Protein AF-A0A7X6ZGN8-F1 (afdb_monomer_lite)

Radius of gyration: 29.16 Å; chains: 1; bounding box: 30×33×104 Å

Sequence (102 aa):
MKLQVIVTPEAEQEMTEAVRWYEDRVTGLGHEFLLSMDSLLVAITQSPLQFPLVYRNIRRALMRRFPYELFFVLKVIVSLFWPCITPSVIQKPGNNGQTTLK

Foldseek 3Di:
DFDDDDADPVRVVVLVVVLVVLCVVPNCRSVVSVVLVVVQVVVCRVCVPVFDDDDDQWGWDQRPPDRDIDIDGDDDPPPPPDPPPPPPDDDDDDDDDDDDDD

Secondary structure (DSSP, 8-state):
--PPP---HHHHHHHHHHHHHHHHHSTTHHHHHHHHHHHHHHHHHH-GGGSPEEETTEEEEE-SSSS-EEEEE-----------------PPPP--------

Structure (mmCIF, N/CA/C/O backbone):
data_AF-A0A7X6ZGN8-F1
#
_entry.id   AF-A0A7X6ZGN8-F1
#
loop_
_atom_site.group_PDB
_atom_site.id
_atom_site.type_symbol
_atom_site.label_atom_id
_atom_site.label_alt_id
_atom_site.label_comp_id
_atom_site.label_asym_id
_atom_site.label_entity_id
_atom_site.label_seq_id
_atom_site.pdbx_PDB_ins_code
_atom_site.Cartn_x
_atom_site.Cartn_y
_atom_site.Cartn_z
_atom_site.occupancy
_atom_site.B_iso_or_equiv
_atom_site.auth_seq_id
_atom_site.auth_comp_id
_atom_site.auth_asym_id
_atom_site.auth_atom_id
_atom_site.pdbx_PDB_model_num
ATOM 1 N N . MET A 1 1 ? -9.063 17.009 6.562 1.00 55.81 1 MET A N 1
ATOM 2 C CA . MET A 1 1 ? -8.535 16.283 7.741 1.00 55.81 1 MET A CA 1
ATOM 3 C C . MET A 1 1 ? -7.269 15.562 7.312 1.00 55.81 1 MET A C 1
ATOM 5 O O . MET A 1 1 ? -7.281 14.989 6.233 1.00 55.81 1 MET A O 1
ATOM 9 N N . LYS A 1 2 ? -6.178 15.633 8.083 1.00 64.38 2 LYS A N 1
ATOM 10 C CA . LYS A 1 2 ? -4.908 14.978 7.735 1.00 64.38 2 LYS A CA 1
ATOM 11 C C . LYS A 1 2 ? -4.844 13.633 8.458 1.00 64.38 2 LYS A C 1
ATOM 13 O O . LYS A 1 2 ? -4.680 13.611 9.673 1.00 64.38 2 LYS A O 1
ATOM 18 N N . LEU A 1 3 ? -5.041 12.534 7.733 1.00 79.94 3 LEU A N 1
ATOM 19 C CA . LEU A 1 3 ? -4.836 11.190 8.274 1.00 79.94 3 LEU A CA 1
ATOM 20 C C . LEU A 1 3 ? -3.341 10.870 8.249 1.00 79.94 3 LEU A C 1
ATOM 22 O O . LEU A 1 3 ? -2.673 11.109 7.244 1.00 79.94 3 LEU A O 1
ATOM 26 N N . GLN A 1 4 ? -2.815 10.365 9.363 1.00 84.12 4 GLN A N 1
ATOM 27 C CA . GLN A 1 4 ? -1.460 9.826 9.412 1.00 84.12 4 GLN A CA 1
ATOM 28 C C . GLN A 1 4 ? -1.492 8.359 8.991 1.00 84.12 4 GLN A C 1
ATOM 30 O O . GLN A 1 4 ? -2.302 7.582 9.497 1.00 84.12 4 GLN A O 1
ATOM 35 N N . VAL A 1 5 ? -0.607 7.995 8.067 1.00 86.31 5 VAL A N 1
ATOM 36 C CA . VAL A 1 5 ? -0.403 6.612 7.634 1.00 86.31 5 VAL A CA 1
ATOM 37 C C . VAL A 1 5 ? 0.744 6.036 8.455 1.00 86.31 5 VAL A C 1
ATOM 39 O O . VAL A 1 5 ? 1.810 6.641 8.533 1.00 86.31 5 VAL A O 1
ATOM 42 N N . ILE A 1 6 ? 0.510 4.886 9.082 1.00 89.75 6 ILE A N 1
ATOM 43 C CA . ILE A 1 6 ? 1.530 4.117 9.797 1.00 89.75 6 ILE A CA 1
ATOM 44 C C . ILE A 1 6 ? 1.649 2.788 9.060 1.00 89.75 6 ILE A C 1
ATOM 46 O O . ILE A 1 6 ? 0.662 2.058 8.960 1.00 89.75 6 ILE A O 1
ATOM 50 N N . VAL A 1 7 ? 2.834 2.508 8.525 1.00 90.38 7 VAL A N 1
ATOM 51 C CA . VAL A 1 7 ? 3.148 1.264 7.815 1.00 90.38 7 VAL A CA 1
ATOM 52 C C . VAL A 1 7 ? 3.822 0.316 8.803 1.00 90.38 7 VAL A C 1
ATOM 54 O O . VAL A 1 7 ? 4.657 0.747 9.598 1.00 90.38 7 VAL A O 1
ATOM 57 N N . THR A 1 8 ? 3.417 -0.953 8.816 1.00 92.06 8 THR A N 1
ATOM 58 C CA . THR A 1 8 ? 4.073 -1.968 9.648 1.00 92.06 8 THR A CA 1
ATOM 59 C C . THR A 1 8 ? 5.386 -2.404 8.991 1.00 92.06 8 THR A C 1
ATOM 61 O O . THR A 1 8 ? 5.475 -2.374 7.762 1.00 92.06 8 THR A O 1
ATOM 64 N N . PRO A 1 9 ? 6.403 -2.820 9.762 1.00 94.12 9 PRO A N 1
ATOM 65 C CA . PRO A 1 9 ? 7.685 -3.233 9.189 1.00 94.12 9 PRO A CA 1
ATOM 66 C C . PRO A 1 9 ? 7.538 -4.404 8.206 1.00 94.1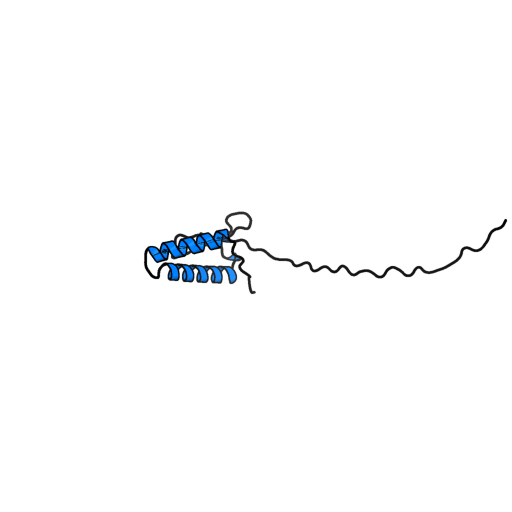2 9 PRO A C 1
ATOM 68 O O . PRO A 1 9 ? 8.243 -4.459 7.204 1.00 94.12 9 PRO A O 1
ATOM 71 N N . GLU A 1 10 ? 6.575 -5.300 8.433 1.00 93.50 10 GLU A N 1
ATOM 72 C CA . GLU A 1 10 ? 6.279 -6.406 7.519 1.00 93.50 10 GLU A CA 1
ATOM 73 C C . GLU A 1 10 ? 5.749 -5.896 6.171 1.00 93.50 10 GLU A C 1
ATOM 75 O O . GLU A 1 10 ? 6.170 -6.374 5.121 1.00 93.50 10 GLU A O 1
ATOM 80 N N . ALA A 1 11 ? 4.871 -4.887 6.190 1.00 91.81 11 ALA A N 1
ATOM 81 C CA . ALA A 1 11 ? 4.325 -4.289 4.974 1.00 91.81 11 ALA A CA 1
ATOM 82 C C . ALA A 1 11 ? 5.382 -3.466 4.219 1.00 91.81 11 ALA A C 1
ATOM 84 O O . ALA A 1 11 ? 5.385 -3.434 2.990 1.00 91.81 11 ALA A O 1
ATOM 85 N N . GLU A 1 12 ? 6.295 -2.810 4.938 1.00 93.75 12 GLU A N 1
ATOM 86 C CA . GLU A 1 12 ? 7.433 -2.109 4.337 1.00 93.75 12 GLU A CA 1
ATOM 87 C C . GLU A 1 12 ? 8.391 -3.083 3.639 1.00 93.75 12 GLU A C 1
ATOM 89 O O . GLU A 1 12 ? 8.844 -2.818 2.520 1.00 93.75 12 GLU A O 1
ATOM 94 N N . GLN A 1 13 ? 8.661 -4.232 4.264 1.00 95.31 13 GLN A N 1
ATOM 95 C CA . GLN A 1 13 ? 9.474 -5.279 3.660 1.00 95.31 13 GLN A CA 1
ATOM 96 C C . GLN A 1 13 ? 8.799 -5.853 2.407 1.00 95.31 13 GLN A C 1
ATOM 98 O O . GLN A 1 13 ? 9.434 -5.897 1.354 1.00 95.31 13 GLN A O 1
ATOM 103 N N . GLU A 1 14 ? 7.515 -6.213 2.484 1.00 93.94 14 GLU A N 1
ATOM 104 C CA . GLU A 1 14 ? 6.749 -6.731 1.343 1.00 93.94 14 GLU A CA 1
ATOM 105 C C . GLU A 1 14 ? 6.731 -5.732 0.174 1.00 93.94 14 GLU A C 1
ATOM 107 O O . GLU A 1 14 ? 6.983 -6.095 -0.976 1.00 93.94 14 GLU A O 1
ATOM 112 N N . MET A 1 15 ? 6.521 -4.446 0.468 1.00 93.38 15 MET A N 1
ATOM 113 C CA . MET A 1 15 ? 6.583 -3.381 -0.533 1.00 93.38 15 MET A CA 1
ATOM 114 C C . MET A 1 15 ? 7.976 -3.286 -1.170 1.00 93.38 15 MET A C 1
ATOM 116 O O . MET A 1 15 ? 8.092 -3.160 -2.388 1.00 93.38 15 MET A O 1
ATOM 120 N N . THR A 1 16 ? 9.038 -3.361 -0.367 1.00 95.06 16 THR A N 1
ATOM 121 C CA . THR A 1 16 ? 10.422 -3.289 -0.856 1.00 95.06 16 THR A CA 1
ATOM 122 C C . THR A 1 16 ? 10.761 -4.474 -1.760 1.00 95.06 16 THR A C 1
ATOM 124 O O . THR A 1 16 ? 11.393 -4.299 -2.805 1.00 95.06 16 THR A O 1
ATOM 127 N N . GLU A 1 17 ? 10.328 -5.676 -1.385 1.00 95.69 17 GLU A N 1
ATOM 128 C CA . GLU A 1 17 ? 10.494 -6.889 -2.185 1.00 95.69 17 GLU A CA 1
ATOM 129 C C . GLU A 1 17 ? 9.723 -6.797 -3.507 1.00 95.69 17 GLU A C 1
ATOM 131 O O . GLU A 1 17 ? 10.290 -7.091 -4.561 1.00 95.69 17 GLU A O 1
ATOM 136 N N . ALA A 1 18 ? 8.481 -6.303 -3.481 1.00 94.25 18 ALA A N 1
ATOM 137 C CA . ALA A 1 18 ? 7.675 -6.094 -4.682 1.00 94.25 18 ALA A CA 1
ATOM 138 C C . ALA A 1 18 ? 8.332 -5.101 -5.654 1.00 94.25 18 ALA A C 1
ATOM 140 O O . ALA A 1 18 ? 8.434 -5.384 -6.848 1.00 94.25 18 ALA A O 1
ATOM 141 N N . VAL A 1 19 ? 8.824 -3.962 -5.152 1.00 95.62 19 VAL A N 1
ATOM 142 C CA . VAL A 1 19 ? 9.522 -2.953 -5.968 1.00 95.62 19 VAL A CA 1
ATOM 143 C C . VAL A 1 19 ? 10.739 -3.556 -6.655 1.00 95.62 19 VAL A C 1
ATOM 145 O O . VAL A 1 19 ? 10.881 -3.406 -7.868 1.00 95.62 19 VAL A O 1
ATOM 148 N N . ARG A 1 20 ? 11.593 -4.264 -5.903 1.00 96.38 20 ARG A N 1
ATOM 149 C CA . ARG A 1 20 ? 12.782 -4.924 -6.462 1.00 96.38 20 ARG A CA 1
ATOM 150 C C . ARG A 1 20 ? 12.398 -5.952 -7.516 1.00 96.38 20 ARG A C 1
ATOM 152 O O . ARG A 1 20 ? 12.944 -5.931 -8.611 1.00 96.38 20 ARG A O 1
ATOM 159 N N . TRP A 1 21 ? 11.403 -6.787 -7.222 1.00 95.25 21 TRP A N 1
ATOM 160 C CA . TRP A 1 21 ? 10.936 -7.807 -8.154 1.00 95.25 21 TRP A CA 1
ATOM 161 C C . TRP A 1 21 ? 10.451 -7.211 -9.479 1.00 95.25 21 TRP A C 1
ATOM 163 O O . TRP A 1 21 ? 10.755 -7.751 -10.541 1.00 95.25 21 TRP A O 1
ATOM 173 N N . TYR A 1 22 ? 9.709 -6.102 -9.440 1.00 95.00 22 TYR A N 1
ATOM 174 C CA . TYR A 1 22 ? 9.242 -5.435 -10.655 1.00 95.00 22 TYR A CA 1
ATOM 175 C C . TYR A 1 22 ? 10.368 -4.732 -11.414 1.00 95.00 22 TYR A C 1
ATOM 177 O O . TYR A 1 22 ? 10.397 -4.812 -12.642 1.00 95.00 22 TYR A O 1
ATOM 185 N N . GLU A 1 23 ? 11.294 -4.089 -10.708 1.00 95.31 23 GLU A N 1
ATOM 186 C CA . GLU A 1 23 ? 12.435 -3.404 -11.321 1.00 95.31 23 GLU A CA 1
ATOM 187 C C . GLU A 1 23 ? 13.385 -4.384 -12.025 1.00 95.31 23 GLU A C 1
ATOM 189 O O . GLU A 1 23 ? 13.818 -4.125 -13.148 1.00 95.31 23 GLU A O 1
ATOM 194 N N . ASP A 1 24 ? 13.626 -5.551 -11.419 1.00 96.12 24 ASP A N 1
ATOM 195 C CA . ASP A 1 24 ? 14.450 -6.620 -11.995 1.00 96.12 24 ASP A CA 1
ATOM 196 C C . ASP A 1 24 ? 13.810 -7.243 -13.248 1.00 96.12 24 ASP A C 1
ATOM 198 O O . ASP A 1 24 ? 14.500 -7.793 -14.110 1.00 96.12 24 ASP A O 1
ATOM 202 N N . ARG A 1 25 ? 12.476 -7.181 -13.365 1.00 94.12 25 ARG A N 1
ATOM 203 C CA . ARG A 1 25 ? 11.730 -7.693 -14.526 1.00 94.12 25 ARG A CA 1
ATOM 204 C C . ARG A 1 25 ? 11.778 -6.725 -15.696 1.00 94.12 25 ARG A C 1
ATOM 206 O O . ARG A 1 25 ? 12.017 -7.143 -16.828 1.00 94.12 25 ARG A O 1
ATOM 213 N N . VAL A 1 26 ? 11.467 -5.460 -15.433 1.00 94.81 26 VAL A N 1
ATOM 214 C CA . VAL A 1 26 ? 11.425 -4.393 -16.431 1.00 94.81 26 VAL A CA 1
ATOM 215 C C . VAL A 1 26 ? 11.891 -3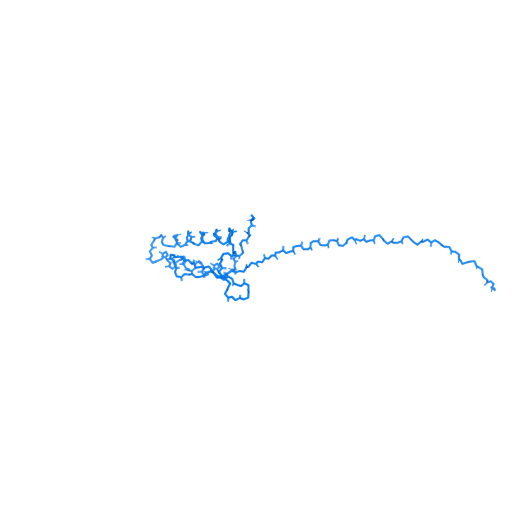.115 -15.757 1.00 94.81 26 VAL A C 1
ATOM 217 O O . VAL A 1 26 ? 11.255 -2.632 -14.821 1.00 94.81 26 VAL A O 1
ATOM 220 N N . THR A 1 27 ? 12.965 -2.533 -16.282 1.00 94.62 27 THR A N 1
ATOM 221 C CA . THR A 1 27 ? 13.493 -1.259 -15.793 1.00 94.62 27 THR A CA 1
ATOM 222 C C . THR A 1 27 ? 12.402 -0.184 -15.795 1.00 94.62 27 THR A C 1
ATOM 224 O O . THR A 1 27 ? 11.722 0.022 -16.802 1.00 94.62 27 THR A O 1
ATOM 227 N N . GLY A 1 28 ? 12.227 0.492 -14.661 1.00 94.00 28 GLY A N 1
ATOM 228 C CA . GLY A 1 28 ? 11.207 1.512 -14.424 1.00 94.00 28 GLY A CA 1
ATOM 229 C C . GLY A 1 28 ? 9.867 0.981 -13.907 1.00 94.00 28 GLY A C 1
ATOM 230 O O . GLY A 1 28 ? 9.053 1.768 -13.426 1.00 94.00 28 GLY A O 1
ATOM 231 N N . LEU A 1 29 ? 9.609 -0.330 -13.943 1.00 94.69 29 LEU A N 1
ATOM 232 C CA . LEU A 1 29 ? 8.336 -0.879 -13.468 1.00 94.69 29 LEU A CA 1
ATOM 233 C C . LEU A 1 29 ? 8.217 -0.831 -11.937 1.00 94.69 29 LEU A C 1
ATOM 235 O O . LEU A 1 29 ? 7.108 -0.657 -11.426 1.00 94.69 29 LEU A O 1
ATOM 239 N N . GLY A 1 30 ? 9.335 -0.910 -11.208 1.00 94.31 30 GLY A N 1
ATOM 240 C CA . GLY A 1 30 ? 9.356 -0.698 -9.760 1.00 94.31 30 GLY A CA 1
ATOM 241 C C . GLY A 1 30 ? 8.986 0.741 -9.392 1.00 94.31 30 GLY A C 1
ATOM 242 O O . GLY A 1 30 ? 8.233 0.971 -8.444 1.00 94.31 30 GLY A O 1
ATOM 243 N N . HIS A 1 31 ? 9.423 1.718 -10.192 1.00 94.50 31 HIS A N 1
ATOM 244 C CA . HIS A 1 31 ? 9.015 3.115 -10.025 1.00 94.50 31 HIS A CA 1
ATOM 245 C C . HIS A 1 31 ? 7.512 3.314 -10.279 1.00 94.50 31 HIS A C 1
ATOM 247 O O . HIS A 1 31 ? 6.815 3.924 -9.470 1.00 94.50 31 HIS A O 1
ATOM 253 N N . GLU A 1 32 ? 6.980 2.735 -11.356 1.00 94.75 32 GLU A N 1
ATOM 254 C CA . GLU A 1 32 ? 5.547 2.793 -11.674 1.00 94.75 32 GLU A CA 1
ATOM 255 C C . GLU A 1 32 ? 4.674 2.126 -10.595 1.00 94.75 32 GLU A C 1
ATOM 257 O O . GLU A 1 32 ? 3.543 2.562 -10.333 1.00 94.75 32 GLU A O 1
ATOM 262 N N . PHE A 1 33 ? 5.197 1.079 -9.949 1.00 94.62 33 PHE A N 1
ATOM 263 C CA . PHE A 1 33 ? 4.576 0.455 -8.784 1.00 94.62 33 PHE A CA 1
ATOM 264 C C . PHE A 1 33 ? 4.496 1.426 -7.602 1.00 94.62 33 PHE A C 1
ATOM 266 O O . PHE A 1 33 ? 3.409 1.621 -7.056 1.00 94.62 33 PHE A O 1
ATOM 273 N N . LEU A 1 34 ? 5.598 2.104 -7.263 1.00 93.94 34 LEU A N 1
ATOM 274 C CA . LEU A 1 34 ? 5.621 3.116 -6.200 1.00 93.94 34 LEU A CA 1
ATOM 275 C C . LEU A 1 34 ? 4.644 4.268 -6.466 1.00 93.94 34 LEU A C 1
ATOM 277 O O . LEU A 1 34 ? 3.917 4.671 -5.562 1.00 93.94 34 LEU A O 1
ATOM 281 N N . LEU A 1 35 ? 4.557 4.757 -7.706 1.00 94.62 35 LEU A N 1
ATOM 282 C CA . LEU A 1 35 ? 3.591 5.799 -8.078 1.00 94.62 35 LEU A CA 1
ATOM 283 C C . LEU A 1 35 ? 2.136 5.332 -7.916 1.00 94.62 35 LEU A C 1
ATOM 285 O O . LEU A 1 35 ? 1.268 6.088 -7.467 1.00 94.62 35 LEU A O 1
ATOM 289 N N . SER A 1 36 ? 1.860 4.074 -8.264 1.00 94.31 36 SER A N 1
ATOM 290 C CA . SER A 1 36 ? 0.526 3.482 -8.106 1.00 94.31 36 SER A CA 1
ATOM 291 C C . SER A 1 36 ? 0.162 3.285 -6.631 1.00 94.31 36 SER A C 1
ATOM 293 O O . SER A 1 36 ? -0.982 3.526 -6.242 1.00 94.31 36 SER A O 1
ATOM 295 N N . MET A 1 37 ? 1.137 2.897 -5.808 1.00 93.44 37 MET A N 1
ATOM 296 C CA . MET A 1 37 ? 1.020 2.799 -4.352 1.00 93.44 37 MET A CA 1
ATOM 297 C C . MET A 1 37 ? 0.741 4.158 -3.713 1.00 93.44 37 MET A C 1
ATOM 299 O O . MET A 1 37 ? -0.214 4.279 -2.949 1.00 93.44 37 MET A O 1
ATOM 303 N N . ASP A 1 38 ? 1.513 5.187 -4.062 1.00 92.88 38 ASP A N 1
ATOM 304 C CA . ASP A 1 38 ? 1.329 6.545 -3.545 1.00 92.88 38 ASP A CA 1
ATOM 305 C C . ASP A 1 38 ? -0.062 7.091 -3.896 1.00 92.88 38 ASP A C 1
ATOM 307 O O . ASP A 1 38 ? -0.808 7.539 -3.025 1.00 92.88 38 ASP A O 1
ATOM 311 N N . SER A 1 39 ? -0.490 6.910 -5.149 1.00 93.06 39 SER A N 1
ATOM 312 C CA . SER A 1 39 ? -1.842 7.274 -5.594 1.00 93.06 39 SER A CA 1
ATOM 313 C C . SER A 1 39 ? -2.936 6.572 -4.779 1.00 93.06 39 SER A C 1
ATOM 315 O O . SER A 1 39 ? -3.959 7.175 -4.439 1.00 93.06 39 SER A O 1
ATOM 317 N N . LEU A 1 40 ? -2.731 5.295 -4.435 1.00 92.81 40 LEU A N 1
ATOM 318 C CA . LEU A 1 40 ? -3.664 4.534 -3.609 1.00 92.81 40 LEU A CA 1
ATOM 319 C C . LEU A 1 40 ? -3.690 5.047 -2.163 1.00 92.81 40 LEU A C 1
ATOM 321 O O . LEU A 1 40 ? -4.770 5.204 -1.592 1.00 92.81 40 LEU A O 1
ATOM 325 N N . LEU A 1 41 ? -2.530 5.354 -1.580 1.00 91.69 41 LEU A N 1
ATOM 326 C CA . LEU A 1 41 ? -2.418 5.930 -0.238 1.00 91.69 41 LEU A CA 1
ATOM 327 C C . LEU A 1 41 ? -3.062 7.320 -0.159 1.00 91.69 41 LEU A C 1
ATOM 329 O O . LEU A 1 41 ? -3.776 7.617 0.803 1.00 91.69 41 LEU A O 1
ATOM 333 N N . VAL A 1 42 ? -2.897 8.154 -1.186 1.00 91.94 42 VAL A N 1
ATOM 334 C CA . VAL A 1 42 ? -3.595 9.442 -1.302 1.00 91.94 42 VAL A CA 1
ATOM 335 C C . VAL A 1 42 ? -5.111 9.226 -1.320 1.00 91.94 42 VAL A C 1
ATOM 337 O O . VAL A 1 42 ? -5.829 9.860 -0.548 1.00 91.94 42 VAL A O 1
ATOM 340 N N . ALA A 1 43 ? -5.617 8.276 -2.108 1.00 91.31 43 ALA A N 1
ATOM 341 C CA . ALA A 1 43 ? -7.046 7.960 -2.122 1.00 91.31 43 ALA A CA 1
ATOM 342 C C . ALA A 1 43 ? -7.555 7.460 -0.752 1.00 91.31 43 ALA A C 1
ATOM 344 O O . ALA A 1 43 ? -8.633 7.858 -0.302 1.00 91.31 43 ALA A O 1
ATOM 345 N N . ILE A 1 44 ? -6.771 6.627 -0.058 1.00 91.56 44 ILE A N 1
ATOM 346 C CA . ILE A 1 44 ? -7.080 6.137 1.296 1.00 91.56 44 ILE A CA 1
ATOM 347 C C . ILE A 1 44 ? -7.113 7.284 2.306 1.00 91.56 44 ILE A C 1
ATOM 349 O O . ILE A 1 44 ? -8.030 7.351 3.119 1.00 91.56 44 ILE A O 1
ATOM 353 N N . THR A 1 45 ? -6.156 8.206 2.256 1.00 90.69 45 THR A N 1
ATOM 354 C CA . THR A 1 45 ? -6.099 9.342 3.190 1.00 90.69 45 THR A CA 1
ATOM 355 C C . THR A 1 45 ? -7.165 10.403 2.910 1.00 90.69 45 THR A C 1
ATOM 357 O O . THR A 1 45 ? -7.608 11.079 3.839 1.00 90.69 45 THR A O 1
ATOM 360 N N . GLN A 1 46 ? -7.621 10.543 1.664 1.00 91.25 46 GLN A N 1
ATOM 361 C CA . GLN A 1 46 ? -8.703 11.461 1.301 1.00 91.25 46 GLN A CA 1
ATOM 362 C C . GLN A 1 46 ? -10.084 10.926 1.683 1.00 91.25 46 GLN A C 1
ATOM 364 O O . GLN A 1 46 ? -10.936 11.683 2.147 1.00 91.25 46 GLN A O 1
ATOM 369 N N . SER A 1 47 ? -10.344 9.638 1.458 1.00 90.62 47 SER A N 1
ATOM 370 C CA . SER A 1 47 ? -11.669 9.041 1.659 1.00 90.62 47 SER A CA 1
ATOM 371 C C . SER A 1 47 ? -11.558 7.576 2.078 1.00 90.62 47 SER A C 1
ATOM 373 O O . SER A 1 47 ? -11.935 6.676 1.330 1.00 90.62 47 SER A O 1
ATOM 375 N N . PRO A 1 48 ? -11.100 7.286 3.309 1.00 90.19 48 PRO A N 1
ATOM 376 C CA . PRO A 1 48 ? -10.863 5.907 3.740 1.00 90.19 48 PRO A CA 1
ATOM 377 C C . PRO A 1 48 ? -12.148 5.075 3.841 1.00 90.19 48 PRO A C 1
ATOM 379 O O . PRO A 1 48 ? -12.109 3.846 3.780 1.00 90.19 48 PRO A O 1
ATOM 382 N N . LEU A 1 49 ? -13.298 5.736 4.011 1.00 90.62 49 LEU A N 1
ATOM 383 C CA . LEU A 1 49 ? -14.596 5.082 4.157 1.00 90.62 49 LEU A CA 1
ATOM 384 C C . LEU A 1 49 ? -15.148 4.534 2.835 1.00 90.62 49 LEU A C 1
ATOM 386 O O . LEU A 1 49 ? -16.043 3.694 2.885 1.00 90.62 49 LEU A O 1
ATOM 390 N N . GLN A 1 50 ? -14.602 4.957 1.685 1.00 92.62 50 GLN A N 1
ATOM 391 C CA . GLN A 1 50 ? -15.028 4.477 0.364 1.00 92.62 50 GLN A CA 1
ATOM 392 C C . GLN A 1 50 ? -14.614 3.021 0.102 1.00 92.62 50 GLN A C 1
ATOM 394 O O . GLN A 1 50 ? -15.190 2.347 -0.747 1.00 92.62 50 GLN A O 1
ATOM 399 N N . PHE A 1 51 ? -13.596 2.535 0.816 1.00 92.50 51 PHE A N 1
ATOM 400 C CA . PHE A 1 51 ? -13.062 1.192 0.633 1.00 92.50 51 PHE A CA 1
ATOM 401 C C . PHE A 1 51 ? -13.891 0.173 1.416 1.00 92.50 51 PHE A C 1
ATOM 403 O O . PHE A 1 51 ? -14.189 0.419 2.591 1.00 92.50 51 PHE A O 1
ATOM 410 N N . PRO A 1 52 ? -14.248 -0.975 0.818 1.00 93.25 52 PRO A N 1
ATOM 411 C CA . PRO A 1 52 ? -15.090 -1.966 1.468 1.00 93.25 52 PRO A CA 1
ATOM 412 C C . PRO A 1 52 ? -14.412 -2.554 2.706 1.00 93.25 52 PRO A C 1
ATOM 414 O O . PRO A 1 52 ? -13.194 -2.760 2.754 1.00 93.25 52 PRO A O 1
ATOM 417 N N . LEU A 1 53 ? -15.233 -2.842 3.710 1.00 94.62 53 LEU A N 1
ATOM 418 C CA . LEU A 1 53 ? -14.817 -3.548 4.909 1.00 94.62 53 LEU A CA 1
ATOM 419 C C . LEU A 1 53 ? -14.848 -5.051 4.626 1.00 94.62 53 LEU A C 1
ATOM 421 O O . LEU A 1 53 ? -15.870 -5.572 4.189 1.00 94.62 53 LEU A O 1
ATOM 425 N N . VAL A 1 54 ? -13.725 -5.731 4.845 1.00 92.44 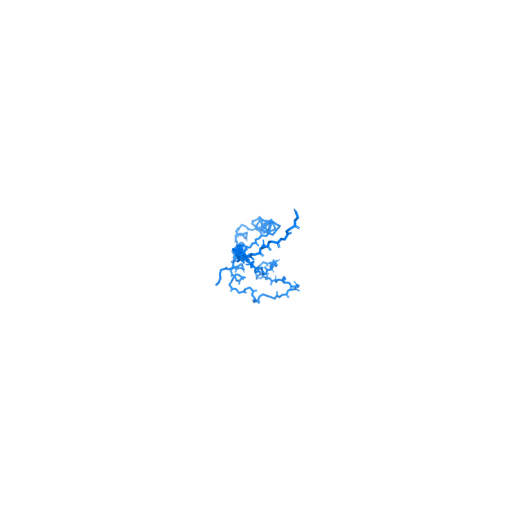54 VAL A N 1
ATOM 426 C CA . VAL A 1 54 ? -13.600 -7.173 4.579 1.00 92.44 54 VAL A CA 1
ATOM 427 C C . VAL A 1 54 ? -13.821 -7.966 5.859 1.00 92.44 54 VAL A C 1
ATOM 429 O O . VAL A 1 54 ? -14.572 -8.936 5.865 1.00 92.44 54 VAL A O 1
ATOM 432 N N . TYR A 1 55 ? -13.197 -7.541 6.961 1.00 90.56 55 TYR A N 1
ATOM 433 C CA . TYR A 1 55 ? -13.310 -8.242 8.236 1.00 90.56 55 TYR A CA 1
ATOM 434 C C . TYR A 1 55 ? -13.091 -7.312 9.431 1.00 90.56 55 TYR A C 1
ATOM 436 O O . TYR A 1 55 ? -12.060 -6.650 9.528 1.00 90.56 55 TYR A O 1
ATOM 444 N N . ARG A 1 56 ? -14.036 -7.297 10.383 1.00 89.44 56 ARG A N 1
ATOM 445 C CA . ARG A 1 56 ? -14.025 -6.451 11.596 1.00 89.44 56 ARG A CA 1
ATOM 446 C C . ARG A 1 56 ? -13.818 -4.959 11.305 1.00 89.44 56 ARG A C 1
ATOM 448 O O . ARG A 1 56 ? -14.791 -4.271 11.056 1.00 89.44 56 ARG A O 1
ATOM 455 N N . ASN A 1 57 ? -12.573 -4.479 11.340 1.00 91.44 57 ASN A N 1
ATOM 456 C CA . ASN A 1 57 ? -12.175 -3.092 11.054 1.00 91.44 57 ASN A CA 1
ATOM 457 C C . ASN A 1 57 ? -11.173 -2.991 9.892 1.00 91.44 57 ASN A C 1
ATOM 459 O O . ASN A 1 57 ? -10.659 -1.909 9.611 1.00 91.44 57 ASN A O 1
ATOM 463 N N . ILE A 1 58 ? -10.875 -4.118 9.244 1.00 92.88 58 ILE A N 1
ATOM 464 C CA . ILE A 1 58 ? -9.939 -4.217 8.132 1.00 92.88 58 ILE A CA 1
ATOM 465 C C . ILE A 1 58 ? -10.678 -3.844 6.855 1.00 92.88 58 ILE A C 1
ATOM 467 O O . ILE A 1 58 ? -11.681 -4.464 6.481 1.00 92.88 58 ILE A O 1
ATOM 471 N N . ARG A 1 59 ? -10.156 -2.825 6.184 1.00 94.44 59 ARG A N 1
ATOM 472 C CA . ARG A 1 59 ? -10.588 -2.384 4.864 1.00 94.44 59 ARG A CA 1
ATOM 473 C C . ARG A 1 59 ? -9.580 -2.837 3.828 1.00 94.4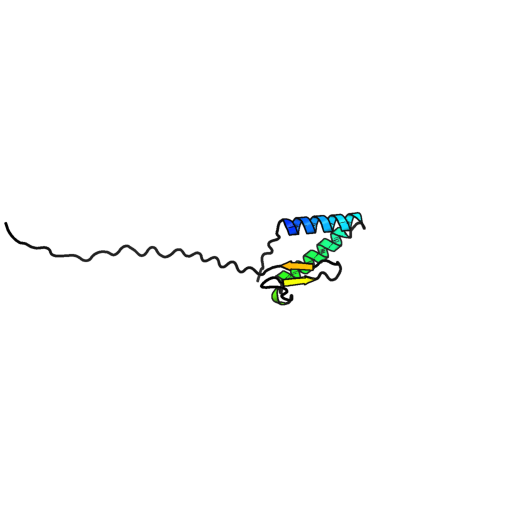4 59 ARG A C 1
ATOM 475 O O . ARG A 1 59 ? -8.388 -2.931 4.119 1.00 94.44 59 ARG A O 1
ATOM 482 N N . ARG A 1 60 ? -10.079 -3.108 2.626 1.00 94.50 60 ARG A N 1
ATOM 483 C CA . ARG A 1 60 ? -9.264 -3.538 1.492 1.00 94.50 60 ARG A CA 1
ATOM 484 C C . ARG A 1 60 ? -9.314 -2.507 0.379 1.00 94.50 60 ARG A C 1
ATOM 486 O O . ARG A 1 60 ? -10.395 -2.111 -0.057 1.00 94.50 60 ARG A O 1
ATOM 493 N N . ALA A 1 61 ? -8.143 -2.131 -0.109 1.00 93.81 61 ALA A N 1
ATOM 494 C CA . ALA A 1 61 ? -7.958 -1.293 -1.277 1.00 93.81 61 ALA A CA 1
ATOM 495 C C . ALA A 1 61 ? -7.238 -2.089 -2.368 1.00 93.81 61 ALA A C 1
ATOM 497 O O . ALA A 1 61 ? -6.232 -2.737 -2.105 1.00 93.81 61 ALA A O 1
ATOM 498 N N . LEU A 1 62 ? -7.764 -2.060 -3.589 1.00 92.50 62 LEU A N 1
ATOM 499 C CA . LEU A 1 62 ? -7.186 -2.782 -4.721 1.00 92.50 62 LEU A CA 1
ATOM 500 C C . LEU A 1 62 ? -6.362 -1.821 -5.571 1.00 92.50 62 LEU A C 1
ATOM 502 O O . LEU A 1 62 ? -6.845 -0.736 -5.914 1.00 92.50 62 LEU A O 1
ATOM 506 N N . MET A 1 63 ? -5.156 -2.227 -5.963 1.00 91.12 63 MET A N 1
ATOM 507 C CA . MET A 1 63 ? -4.448 -1.532 -7.032 1.00 91.12 63 MET A CA 1
ATOM 508 C C . MET A 1 63 ? -5.047 -1.904 -8.383 1.00 91.12 63 MET A C 1
ATOM 510 O O . MET A 1 63 ? -5.270 -3.068 -8.690 1.00 91.12 63 MET A O 1
ATOM 514 N N . ARG A 1 64 ? -5.300 -0.897 -9.222 1.00 85.19 64 ARG A N 1
ATOM 515 C CA . ARG A 1 64 ? -5.878 -1.122 -10.557 1.00 85.19 64 ARG A CA 1
ATOM 516 C C . ARG A 1 64 ? -4.870 -1.688 -11.556 1.00 85.19 64 ARG A C 1
ATOM 518 O O . ARG A 1 64 ? -5.261 -2.408 -12.464 1.00 85.19 64 ARG A O 1
ATOM 525 N N . ARG A 1 65 ? -3.596 -1.312 -11.417 1.00 87.69 65 ARG A N 1
ATOM 526 C CA . ARG A 1 65 ? -2.531 -1.641 -12.378 1.00 87.69 65 ARG A CA 1
ATOM 527 C C . ARG A 1 65 ? -1.741 -2.889 -12.005 1.00 87.69 65 ARG A C 1
ATOM 529 O O . ARG A 1 65 ? -1.222 -3.561 -12.887 1.00 87.69 65 ARG A O 1
ATOM 536 N N . PHE A 1 66 ? -1.653 -3.186 -10.716 1.00 89.56 66 PHE A N 1
ATOM 537 C CA . PHE A 1 66 ? -0.850 -4.279 -10.191 1.00 89.56 66 PHE A CA 1
ATOM 538 C C . PHE A 1 66 ? -1.743 -5.237 -9.407 1.00 89.56 66 PHE A C 1
ATOM 540 O O . PHE A 1 66 ? -2.675 -4.774 -8.750 1.00 89.56 66 PHE A O 1
ATOM 547 N N . PRO A 1 67 ? -1.466 -6.550 -9.442 1.00 90.56 67 PRO A N 1
ATOM 548 C CA . PRO A 1 67 ? -2.231 -7.563 -8.719 1.00 90.56 67 PRO A CA 1
ATOM 549 C C . PRO A 1 67 ? -1.899 -7.556 -7.215 1.00 90.56 67 PRO A C 1
ATOM 551 O O . PRO A 1 67 ? -1.518 -8.576 -6.656 1.00 90.56 67 PRO A O 1
ATOM 554 N N . TYR A 1 68 ? -2.000 -6.392 -6.569 1.00 91.75 68 TYR A N 1
ATOM 555 C CA . TYR A 1 68 ? -1.722 -6.193 -5.149 1.00 91.75 68 TYR A CA 1
ATOM 556 C C . TYR A 1 68 ? -2.954 -5.625 -4.442 1.00 91.75 68 TYR A C 1
ATOM 558 O O . TYR A 1 68 ? -3.630 -4.715 -4.938 1.00 91.75 68 TYR A O 1
ATOM 566 N N . GLU A 1 69 ? -3.227 -6.166 -3.257 1.00 91.31 69 GLU A N 1
ATOM 567 C CA . GLU A 1 69 ? -4.288 -5.714 -2.364 1.00 91.31 69 GLU A CA 1
ATOM 568 C C . GLU A 1 69 ? -3.659 -5.101 -1.113 1.00 91.31 69 GLU A C 1
ATOM 570 O O . GLU A 1 69 ? -2.761 -5.680 -0.510 1.00 91.31 69 GLU A O 1
ATOM 575 N N . LEU A 1 70 ? -4.141 -3.932 -0.707 1.00 92.38 70 LEU A N 1
ATOM 576 C CA . LEU A 1 70 ? -3.686 -3.247 0.493 1.00 92.38 70 LEU A CA 1
ATOM 577 C C . LEU A 1 70 ? -4.742 -3.376 1.585 1.00 92.38 70 LEU A C 1
ATOM 579 O O . LEU A 1 70 ? -5.895 -2.965 1.412 1.00 92.38 70 LEU A O 1
ATOM 583 N N . PHE A 1 71 ? -4.331 -3.920 2.726 1.00 93.06 71 PHE A N 1
ATOM 584 C CA . PHE A 1 71 ? -5.164 -4.048 3.914 1.00 93.06 71 PHE A CA 1
ATOM 585 C C . PHE A 1 71 ? -4.796 -2.973 4.931 1.00 93.06 71 PHE A C 1
ATOM 587 O O . PHE A 1 71 ? -3.632 -2.808 5.282 1.00 93.06 71 PHE A O 1
ATOM 594 N N . PHE A 1 72 ? -5.792 -2.237 5.420 1.00 92.88 72 PHE A N 1
ATOM 595 C CA . PHE A 1 72 ? -5.569 -1.180 6.405 1.00 92.88 72 PHE A CA 1
ATOM 596 C C . PHE A 1 72 ? -6.697 -1.100 7.431 1.00 92.88 72 PHE A C 1
ATOM 598 O O . PHE A 1 72 ? -7.818 -1.560 7.207 1.00 92.88 72 PHE A O 1
ATOM 605 N N . VAL A 1 73 ? -6.395 -0.481 8.571 1.00 92.12 73 VAL A N 1
ATOM 606 C CA . VAL A 1 73 ? -7.347 -0.230 9.658 1.00 92.12 73 VAL A CA 1
ATOM 607 C C . VAL A 1 73 ? -7.370 1.255 9.997 1.00 92.12 73 VAL A C 1
ATOM 609 O O . VAL A 1 73 ? -6.335 1.918 10.013 1.00 92.12 73 VAL A O 1
ATOM 612 N N . LEU A 1 74 ? -8.555 1.788 10.295 1.00 90.12 74 LEU A N 1
ATOM 613 C CA . LEU A 1 74 ? -8.690 3.159 10.783 1.00 90.12 74 LEU A CA 1
ATOM 614 C C . LEU A 1 74 ? -8.556 3.169 12.303 1.00 90.12 74 LEU A C 1
ATOM 616 O O . LEU A 1 74 ? -9.394 2.606 13.006 1.00 90.12 74 LEU A O 1
ATOM 620 N N . LYS A 1 75 ? -7.502 3.813 12.808 1.00 85.38 75 LYS A N 1
ATOM 621 C CA . LYS A 1 75 ? -7.247 3.956 14.243 1.00 85.38 75 LYS A CA 1
ATOM 622 C C . LYS A 1 75 ? -7.461 5.406 14.663 1.00 85.38 75 LYS A C 1
ATOM 624 O O . LYS A 1 75 ? -6.715 6.289 14.255 1.00 85.38 75 LYS A O 1
ATOM 629 N N . VAL A 1 76 ? -8.469 5.644 15.500 1.00 77.12 76 VAL A N 1
ATOM 630 C CA . VAL A 1 76 ? -8.650 6.936 16.173 1.00 77.12 76 VAL A CA 1
ATOM 631 C C . VAL A 1 76 ? -7.798 6.916 17.436 1.00 77.12 76 VAL A C 1
ATOM 633 O O . VAL A 1 76 ? -8.053 6.133 18.349 1.00 77.12 76 VAL A O 1
ATOM 636 N N . ILE A 1 77 ? -6.766 7.754 17.484 1.00 70.25 77 ILE A N 1
ATOM 637 C CA . ILE A 1 77 ? -5.988 7.959 18.706 1.00 70.25 77 ILE A CA 1
ATOM 638 C C . ILE A 1 77 ? -6.733 9.009 19.528 1.00 70.25 77 ILE A C 1
ATOM 640 O O . ILE A 1 77 ? -6.604 10.207 19.289 1.00 70.25 77 ILE A O 1
ATOM 644 N N . VAL A 1 78 ? -7.549 8.561 20.482 1.00 61.22 78 VAL A N 1
ATOM 645 C CA . VAL A 1 78 ? -8.106 9.452 21.504 1.00 61.22 78 VAL A CA 1
ATOM 646 C C . VAL A 1 78 ? -7.020 9.645 22.556 1.00 61.22 78 VAL A C 1
ATOM 648 O O . VAL A 1 78 ? -6.839 8.809 23.437 1.00 61.22 78 VAL A O 1
ATOM 651 N N . SER A 1 79 ? -6.249 10.724 22.435 1.00 59.50 79 SER A N 1
ATOM 652 C CA . SER A 1 79 ? -5.348 11.140 23.509 1.00 59.50 79 SER A CA 1
ATOM 653 C C . SER A 1 79 ? -6.197 11.749 24.624 1.00 59.50 79 SER A C 1
ATOM 655 O O . SER A 1 79 ? -6.524 12.935 24.595 1.00 59.50 79 SER A O 1
ATOM 657 N N . LEU A 1 80 ? -6.626 10.926 25.584 1.00 57.66 80 LEU A N 1
ATOM 658 C CA . LEU A 1 80 ? -7.176 11.421 26.843 1.00 57.66 80 LEU A CA 1
ATOM 659 C C . LEU A 1 80 ? -6.007 11.940 27.681 1.00 57.66 80 LEU A C 1
ATOM 661 O O . LEU A 1 80 ? -5.467 11.232 28.527 1.00 57.66 80 LEU A O 1
ATOM 665 N N . PHE A 1 81 ? -5.592 13.181 27.432 1.00 58.28 81 PHE A N 1
ATOM 666 C CA . PHE A 1 81 ? -4.754 13.897 28.383 1.00 58.28 81 PHE A CA 1
ATOM 667 C C . PHE A 1 81 ? -5.659 14.322 29.539 1.00 58.28 81 PHE A C 1
ATOM 669 O O . PHE A 1 81 ? -6.264 15.389 29.523 1.00 58.28 81 PHE A O 1
ATOM 676 N N . TRP A 1 82 ? -5.828 13.430 30.509 1.00 56.28 82 TRP A N 1
ATOM 677 C CA . TRP A 1 82 ? -6.499 13.733 31.762 1.00 56.28 82 TRP A CA 1
ATOM 678 C C . TRP A 1 82 ? -5.440 14.098 32.805 1.00 56.28 82 TRP A C 1
ATOM 680 O O . TRP A 1 82 ? -4.911 13.202 33.465 1.00 56.28 82 TRP A O 1
ATOM 690 N N . PRO A 1 83 ? -5.120 15.384 33.030 1.00 58.34 83 PRO A N 1
ATOM 691 C CA . PRO A 1 83 ? -4.773 15.796 34.367 1.00 58.34 83 PRO A CA 1
ATOM 692 C C . PRO A 1 83 ? -6.104 15.932 35.106 1.00 58.34 83 PRO A C 1
ATOM 694 O O . PRO A 1 83 ? -6.816 16.928 34.965 1.00 58.34 83 PRO A O 1
ATOM 697 N N . CYS A 1 84 ? -6.470 14.912 35.884 1.00 47.06 84 CYS A N 1
ATOM 698 C CA . CYS A 1 84 ? -7.407 15.148 36.973 1.00 47.06 84 CYS A CA 1
ATOM 699 C C . CYS A 1 84 ? -6.751 16.211 37.838 1.00 47.06 84 CYS A C 1
ATOM 701 O O . CYS A 1 84 ? -5.719 15.959 38.456 1.00 47.06 84 CYS A O 1
ATOM 703 N N . ILE A 1 85 ? -7.333 17.401 37.795 1.00 58.44 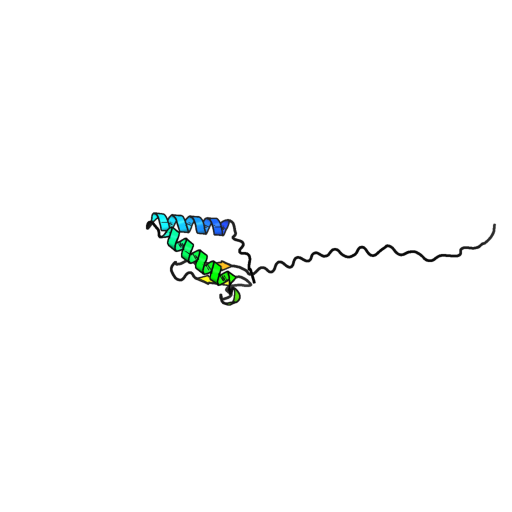85 ILE A N 1
ATOM 704 C CA . ILE A 1 85 ? -7.385 18.380 38.869 1.00 58.44 85 ILE A CA 1
ATOM 705 C C . ILE A 1 85 ? -7.014 17.699 40.192 1.00 58.44 85 ILE A C 1
ATOM 707 O O . ILE A 1 85 ? -7.768 16.854 40.669 1.00 58.44 85 ILE A O 1
ATOM 711 N N . THR A 1 86 ? -5.869 18.038 40.786 1.00 52.78 86 THR A N 1
ATOM 712 C CA . THR A 1 86 ? -5.672 17.838 42.222 1.00 52.78 86 THR A CA 1
ATOM 713 C C . THR A 1 86 ? -6.681 18.755 42.907 1.00 52.78 86 THR A C 1
ATOM 715 O O . THR A 1 86 ? -6.511 19.976 42.854 1.00 52.78 86 THR A O 1
ATOM 718 N N . PRO A 1 87 ? -7.762 18.241 43.519 1.00 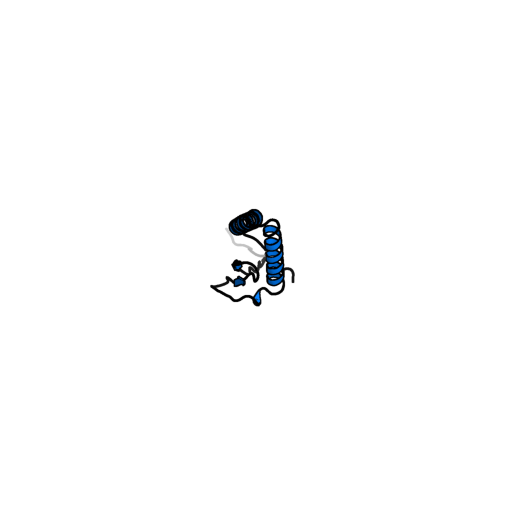47.34 87 PRO A N 1
ATOM 719 C CA . PRO A 1 87 ? -8.606 19.090 44.325 1.00 47.34 87 PRO A CA 1
ATOM 720 C C . PRO A 1 87 ? -7.806 19.352 45.599 1.00 47.34 87 PRO A C 1
ATOM 722 O O . PRO A 1 87 ? -7.449 18.435 46.338 1.00 47.34 87 PRO A O 1
ATOM 725 N N . SER A 1 88 ? -7.467 20.616 45.794 1.00 50.28 88 SER A N 1
ATOM 726 C CA . SER A 1 88 ? -7.135 21.232 47.070 1.00 50.28 88 SER A CA 1
ATOM 727 C C . SER A 1 88 ? -7.709 20.460 48.267 1.00 50.28 88 SER A C 1
ATOM 729 O O . SER A 1 88 ? -8.922 20.370 48.458 1.00 50.28 88 SER A O 1
ATOM 731 N N . VAL A 1 89 ? -6.813 19.916 49.095 1.00 56.03 89 VAL A N 1
ATOM 732 C CA . VAL A 1 89 ? -7.146 19.351 50.404 1.00 56.03 89 VAL A CA 1
ATOM 733 C C . VAL A 1 89 ? -7.798 20.443 51.259 1.00 56.03 89 VAL A C 1
ATOM 735 O O . VAL A 1 89 ? -7.167 21.406 51.682 1.00 56.03 89 VAL A O 1
ATOM 738 N N . ILE A 1 90 ? -9.102 20.258 51.437 1.00 57.56 90 ILE A N 1
ATOM 739 C CA . ILE A 1 90 ? -10.044 20.762 52.440 1.00 57.56 90 ILE A CA 1
ATOM 740 C C . ILE A 1 90 ? -9.370 21.427 53.658 1.00 57.56 90 ILE A C 1
ATOM 742 O O . ILE A 1 90 ? -8.755 20.761 54.492 1.00 57.56 90 ILE A O 1
ATOM 746 N N . GLN A 1 91 ? -9.583 22.738 53.817 1.00 59.22 91 GLN A N 1
ATOM 747 C CA . GLN A 1 91 ? -9.487 23.405 55.118 1.00 59.22 91 GLN A CA 1
ATOM 748 C C . GLN A 1 91 ? -10.549 22.804 56.051 1.00 59.22 91 GLN A C 1
ATOM 750 O O . GLN A 1 91 ? -11.741 22.856 55.751 1.00 59.22 91 GLN A O 1
ATOM 755 N N . LYS A 1 92 ? -10.133 22.233 57.189 1.00 53.41 92 LYS A N 1
ATOM 756 C CA . LYS A 1 92 ? -11.063 21.876 58.270 1.00 53.41 92 LYS A CA 1
ATOM 757 C C . LYS A 1 92 ? -11.512 23.151 59.000 1.00 53.41 92 LYS A C 1
ATOM 759 O O . LYS A 1 92 ? -10.641 23.880 59.478 1.00 53.41 92 LYS A O 1
ATOM 764 N N . PRO A 1 93 ? -12.824 23.410 59.148 1.00 47.50 93 PRO A N 1
ATOM 765 C CA . PRO A 1 93 ? -13.316 24.409 60.085 1.00 47.50 93 PRO A CA 1
ATOM 766 C C . PRO A 1 93 ? -13.216 23.873 61.522 1.00 47.50 93 PRO A C 1
ATOM 768 O O . PRO A 1 93 ? -13.227 22.664 61.761 1.00 47.50 93 PRO A O 1
ATOM 771 N N . GLY A 1 94 ? -13.045 24.790 62.470 1.00 47.09 94 GLY A N 1
ATOM 772 C CA . GLY A 1 94 ? -12.644 24.493 63.837 1.00 47.09 94 GLY A CA 1
ATOM 773 C C . GLY A 1 94 ? -13.723 23.993 64.803 1.00 47.09 94 GLY A C 1
ATOM 774 O O . GLY A 1 94 ? -14.922 24.097 64.568 1.00 47.09 94 GLY A O 1
ATOM 775 N N . ASN A 1 95 ? -13.191 23.609 65.966 1.00 51.84 95 ASN A N 1
ATOM 776 C CA . ASN A 1 95 ? -13.591 24.031 67.312 1.00 51.84 95 ASN A CA 1
ATOM 777 C C . ASN A 1 95 ? -14.205 22.983 68.266 1.00 51.84 95 ASN A C 1
ATOM 779 O O . ASN A 1 95 ? -15.092 22.216 67.913 1.00 51.84 95 ASN A O 1
ATOM 783 N N . ASN A 1 96 ? -13.761 23.118 69.523 1.00 49.47 96 ASN A N 1
ATOM 784 C CA . ASN A 1 96 ? -14.342 22.686 70.799 1.00 49.47 96 ASN A CA 1
ATOM 785 C C . ASN A 1 96 ? -14.178 21.233 71.273 1.00 49.47 96 ASN A C 1
ATOM 787 O O . ASN A 1 96 ? -15.028 20.377 71.059 1.00 49.47 96 ASN A O 1
ATOM 791 N N . GLY A 1 97 ? -13.159 21.038 72.116 1.00 45.38 97 GLY A N 1
ATOM 792 C CA . GLY A 1 97 ? -13.174 20.068 73.210 1.00 45.38 97 GLY A CA 1
ATOM 793 C C . GLY A 1 97 ? -12.794 20.765 74.517 1.00 45.38 97 GLY A C 1
ATOM 794 O O . GLY A 1 97 ? -11.636 20.728 74.920 1.00 45.38 97 GLY A O 1
ATOM 795 N N . GLN A 1 98 ? -13.752 21.450 75.147 1.00 54.88 98 GLN A N 1
ATOM 796 C CA . GLN A 1 98 ? -13.640 21.856 76.548 1.00 54.88 98 GLN A CA 1
ATOM 797 C C . GLN A 1 98 ? -13.995 20.666 77.455 1.00 54.88 98 GLN A C 1
ATOM 799 O O . GLN A 1 98 ? -15.052 20.066 77.297 1.00 54.88 98 GLN A O 1
ATOM 804 N N . THR A 1 99 ? -13.105 20.423 78.423 1.00 42.41 99 THR A N 1
ATOM 805 C CA . THR A 1 99 ? -13.377 20.080 79.834 1.00 42.41 99 THR A CA 1
ATOM 806 C C . THR A 1 99 ? -14.007 18.723 80.180 1.00 42.41 99 THR A C 1
ATOM 808 O O . THR A 1 99 ? -15.167 18.481 79.869 1.00 42.41 99 THR A O 1
ATOM 811 N N . THR A 1 100 ? -13.295 17.912 80.989 1.00 41.66 100 THR A N 1
ATOM 812 C CA . THR A 1 100 ? -13.765 17.378 82.300 1.00 41.66 100 THR A CA 1
ATOM 813 C C . THR A 1 100 ? -12.692 16.526 83.013 1.00 41.66 100 THR A C 1
ATOM 815 O O . THR A 1 100 ? -12.364 15.430 82.576 1.00 41.66 100 THR A O 1
ATOM 818 N N . LEU A 1 101 ? -12.180 17.079 84.124 1.00 40.28 101 LEU A N 1
ATOM 819 C CA . LEU A 1 101 ? -11.934 16.483 85.455 1.00 40.28 101 LEU A CA 1
ATOM 820 C C . LEU A 1 101 ? -11.351 15.054 85.581 1.00 40.28 101 LEU A C 1
ATOM 822 O O . LEU A 1 101 ? -12.084 14.072 85.470 1.00 40.28 101 LEU A O 1
ATOM 826 N N . LYS A 1 102 ? -10.096 14.956 86.046 1.00 36.97 102 LYS A N 1
ATOM 827 C CA . LYS A 1 102 ? -9.716 14.474 87.394 1.00 36.97 102 LYS A CA 1
ATOM 828 C C . LYS A 1 102 ? -8.254 14.796 87.695 1.00 36.97 102 LYS A C 1
ATOM 830 O O . LYS A 1 102 ? -7.451 14.773 86.741 1.00 36.97 102 LYS A O 1
#

pLDDT: mean 81.36, std 18.18, range [36.97, 96.38]